Protein AF-A0A2N9IP25-F1 (afdb_monomer_lite)

Foldseek 3Di:
DDPPPPPPDQDWAWFAAQLCPNQRVQPDSDGHHDTDTRPPASVWRFDDWDHDPRHIDTDTDDPDDDD

Sequence (67 aa):
MSNEASSSSKRFAALWGNGDYGRLGLGSLDSQWKPAICSSFIDQSLRAISCGGAHTLFLTGPPNIFF

Structure (mmCIF, N/CA/C/O backbone):
data_AF-A0A2N9IP25-F1
#
_entry.id   AF-A0A2N9IP25-F1
#
loop_
_atom_site.group_PDB
_atom_site.id
_atom_site.type_symbol
_atom_site.label_atom_id
_atom_site.label_alt_id
_atom_site.label_comp_id
_atom_site.label_asym_id
_atom_site.label_entity_id
_atom_site.label_seq_id
_atom_site.pdbx_PDB_ins_code
_atom_site.Cartn_x
_atom_site.Cartn_y
_atom_site.Cartn_z
_atom_site.occupancy
_atom_site.B_iso_or_equiv
_atom_site.auth_seq_id
_atom_site.auth_comp_id
_atom_site.auth_asym_id
_atom_site.auth_atom_id
_atom_site.pdbx_PDB_model_num
ATOM 1 N N . MET A 1 1 ? -21.153 13.211 34.516 1.00 40.69 1 MET A N 1
ATOM 2 C CA . MET A 1 1 ? -21.108 12.750 33.113 1.00 40.69 1 MET A CA 1
ATOM 3 C C . MET A 1 1 ? -19.684 12.934 32.619 1.00 40.69 1 MET A C 1
ATOM 5 O O . MET A 1 1 ? -19.309 14.040 32.260 1.00 40.69 1 MET A O 1
ATOM 9 N N . SER A 1 2 ? -18.852 11.901 32.744 1.00 40.88 2 SER A N 1
ATOM 10 C CA . SER A 1 2 ? -17.470 11.918 32.260 1.00 40.88 2 SER A CA 1
ATOM 11 C C . SER A 1 2 ? -17.478 11.775 30.739 1.00 40.88 2 SER A C 1
ATOM 13 O O . SER A 1 2 ? -17.908 10.752 30.216 1.00 40.88 2 SER A O 1
ATOM 15 N N . ASN A 1 3 ? -17.039 12.821 30.034 1.00 50.38 3 ASN A N 1
ATOM 16 C CA . ASN A 1 3 ? -16.732 12.749 28.609 1.00 50.38 3 ASN A CA 1
ATOM 17 C C . ASN A 1 3 ? -15.525 11.825 28.429 1.00 50.38 3 ASN A C 1
ATOM 19 O O . ASN A 1 3 ? -14.384 12.248 28.610 1.00 50.38 3 ASN A O 1
ATOM 23 N N . GLU A 1 4 ? -15.769 10.570 28.065 1.00 51.78 4 GLU A N 1
ATOM 24 C CA . GLU A 1 4 ? -14.728 9.735 27.483 1.00 51.78 4 GLU A CA 1
ATOM 25 C C . GLU A 1 4 ? -14.494 10.213 26.052 1.00 51.78 4 GLU A C 1
ATOM 27 O O . GLU A 1 4 ? -15.140 9.776 25.099 1.00 51.78 4 GLU A O 1
ATOM 32 N N . ALA A 1 5 ? -13.570 11.160 25.893 1.00 55.38 5 ALA A N 1
ATOM 33 C CA . ALA A 1 5 ? -12.925 11.370 24.610 1.00 55.38 5 ALA A CA 1
ATOM 34 C C . ALA A 1 5 ? -12.165 10.077 24.290 1.00 55.38 5 ALA A C 1
ATOM 36 O O . ALA A 1 5 ? -11.037 9.882 24.742 1.00 55.38 5 ALA A O 1
ATOM 37 N N . SER A 1 6 ? -12.827 9.160 23.578 1.00 59.09 6 SER A N 1
ATOM 38 C CA . SER A 1 6 ? -12.215 7.953 23.036 1.00 59.09 6 SER A CA 1
ATOM 39 C C . SER A 1 6 ? -10.937 8.375 22.316 1.00 59.09 6 SER A C 1
ATOM 41 O O . SER A 1 6 ? -10.990 9.090 21.314 1.00 59.09 6 SER A O 1
ATOM 43 N N . SER A 1 7 ? -9.784 8.019 22.886 1.00 61.94 7 SER A N 1
ATOM 44 C CA . SER A 1 7 ? -8.476 8.304 22.303 1.00 61.94 7 SER A CA 1
ATOM 45 C C . SER A 1 7 ? -8.382 7.544 20.983 1.00 61.94 7 SER A C 1
ATOM 47 O O . SER A 1 7 ? -8.022 6.366 20.940 1.00 61.94 7 SER A O 1
ATOM 49 N N . SER A 1 8 ? -8.807 8.193 19.899 1.00 67.00 8 SER A N 1
ATOM 50 C CA . SER A 1 8 ? -8.751 7.635 18.557 1.00 67.00 8 SER A CA 1
ATOM 51 C C . SER A 1 8 ? -7.283 7.454 18.196 1.00 67.00 8 SER A C 1
ATOM 53 O O . SER A 1 8 ? -6.575 8.409 17.870 1.00 67.00 8 SER A O 1
ATOM 55 N N . SER A 1 9 ? -6.802 6.218 18.306 1.00 71.81 9 SER A N 1
ATOM 56 C CA . SER A 1 9 ? -5.464 5.859 17.857 1.00 71.81 9 SER A CA 1
ATOM 57 C C . SER A 1 9 ? -5.414 6.042 16.341 1.00 71.81 9 SER A C 1
ATOM 59 O O . SER A 1 9 ? -6.002 5.257 15.594 1.00 71.81 9 SER A O 1
ATOM 61 N N . LYS A 1 10 ? -4.732 7.095 15.875 1.00 75.06 10 LYS A N 1
ATOM 62 C CA . LYS A 1 10 ? -4.501 7.318 14.444 1.00 75.06 10 LYS A CA 1
ATOM 63 C C . LYS A 1 10 ? -3.632 6.188 13.900 1.00 75.06 10 LYS A C 1
ATOM 65 O O . LYS A 1 10 ? -2.540 5.932 14.402 1.00 75.06 10 LYS A O 1
ATOM 70 N N . ARG A 1 11 ? -4.127 5.511 12.867 1.00 84.44 11 ARG A N 1
ATOM 71 C CA . ARG A 1 11 ? -3.394 4.470 12.143 1.00 84.44 11 ARG A CA 1
ATOM 72 C C . ARG A 1 11 ? -2.707 5.095 10.937 1.00 84.44 11 ARG A C 1
ATOM 74 O O . ARG A 1 11 ? -3.293 5.937 10.266 1.00 84.44 11 ARG A O 1
ATOM 81 N N . PHE A 1 12 ? -1.485 4.664 10.660 1.00 87.06 12 PHE A N 1
ATOM 82 C CA . PHE A 1 12 ? -0.733 5.047 9.468 1.00 87.06 12 PHE A CA 1
ATOM 83 C C . PHE A 1 12 ? -0.345 3.790 8.689 1.00 87.06 12 PHE A C 1
ATOM 85 O O . PHE A 1 12 ? -0.226 2.713 9.275 1.00 87.06 12 PHE A O 1
ATOM 92 N N . ALA A 1 13 ? -0.130 3.927 7.381 1.00 90.06 13 ALA A N 1
ATOM 93 C CA . ALA A 1 13 ? 0.534 2.895 6.594 1.00 90.06 13 ALA A CA 1
ATOM 94 C C . ALA A 1 13 ? 1.780 3.468 5.931 1.00 90.06 13 ALA A C 1
ATOM 96 O O . ALA A 1 13 ? 1.790 4.616 5.482 1.00 90.06 13 ALA A O 1
ATOM 97 N N . ALA A 1 14 ? 2.811 2.637 5.857 1.00 92.56 14 ALA A N 1
ATOM 98 C CA . ALA A 1 14 ? 3.998 2.897 5.069 1.00 92.56 14 ALA A CA 1
ATOM 99 C C . ALA A 1 14 ? 4.101 1.833 3.976 1.00 92.56 14 ALA A C 1
ATOM 101 O O . ALA A 1 14 ? 3.854 0.658 4.250 1.00 92.56 14 ALA A O 1
ATOM 102 N N . LEU A 1 15 ? 4.454 2.238 2.758 1.00 92.81 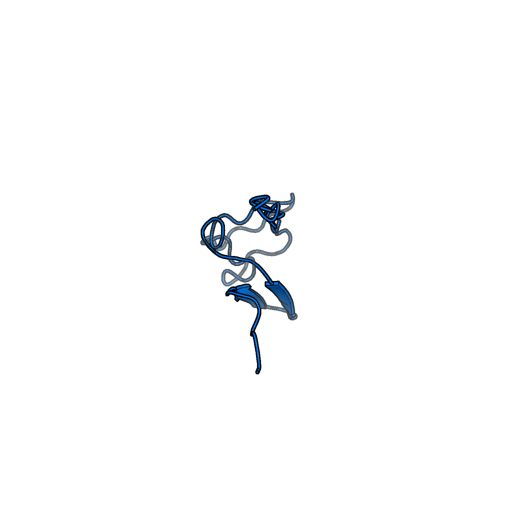15 LEU A N 1
ATOM 103 C CA . LEU A 1 15 ? 4.592 1.342 1.611 1.00 92.81 15 LEU A CA 1
ATOM 104 C C . LEU A 1 15 ? 6.004 1.420 1.044 1.00 92.81 15 LEU A C 1
ATOM 106 O O . LEU A 1 15 ? 6.646 2.469 1.074 1.00 92.81 15 LEU A O 1
ATOM 110 N N . TRP A 1 16 ? 6.488 0.281 0.565 1.00 94.62 16 TRP A N 1
ATOM 111 C CA . TRP A 1 16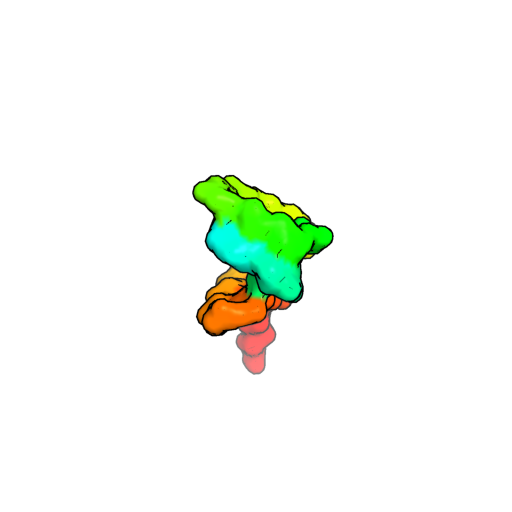 ? 7.794 0.114 -0.058 1.00 94.62 16 TRP A CA 1
ATOM 112 C C . TRP A 1 16 ? 7.755 -1.081 -1.020 1.00 94.62 16 TRP A C 1
ATOM 114 O O . TRP A 1 16 ? 6.863 -1.926 -0.945 1.00 94.62 16 TRP A O 1
ATOM 124 N N . GLY A 1 17 ? 8.734 -1.164 -1.915 1.00 93.62 17 GLY A N 1
ATOM 125 C CA . GLY A 1 17 ? 8.870 -2.178 -2.951 1.00 93.62 17 GLY A CA 1
ATOM 126 C C . GLY A 1 17 ? 8.758 -1.596 -4.360 1.00 93.62 17 GLY A C 1
ATOM 127 O O . GLY A 1 17 ? 9.033 -0.417 -4.595 1.00 93.62 17 GLY A O 1
ATOM 1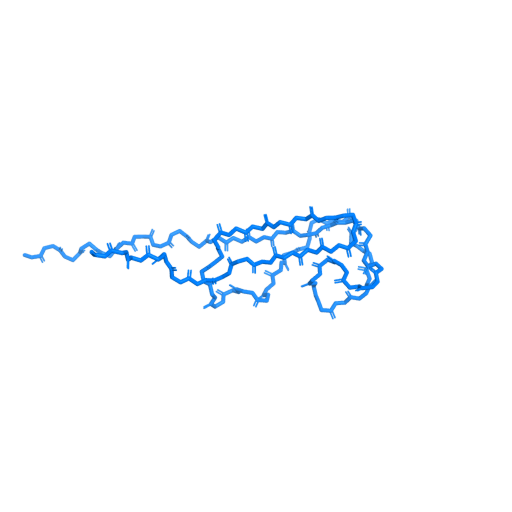28 N N . ASN A 1 18 ? 8.362 -2.455 -5.300 1.00 93.06 18 ASN A N 1
ATOM 129 C CA . ASN A 1 18 ? 8.182 -2.085 -6.699 1.00 93.06 18 ASN A CA 1
ATOM 130 C C . ASN A 1 18 ? 6.947 -1.171 -6.867 1.00 93.06 18 ASN A C 1
ATOM 132 O O . ASN A 1 18 ? 5.846 -1.545 -6.463 1.00 93.06 18 ASN A O 1
ATOM 136 N N . GLY A 1 19 ? 7.148 0.005 -7.466 1.00 92.12 19 GLY A N 1
ATOM 137 C CA . GLY A 1 19 ? 6.131 1.020 -7.762 1.00 92.12 19 GLY A CA 1
ATOM 138 C C . GLY A 1 19 ? 5.386 0.848 -9.085 1.00 92.12 19 GLY A C 1
ATOM 139 O O . GLY A 1 19 ? 4.384 1.532 -9.296 1.00 92.12 19 GLY A O 1
ATOM 140 N N . ASP A 1 20 ? 5.819 -0.076 -9.946 1.00 93.69 20 A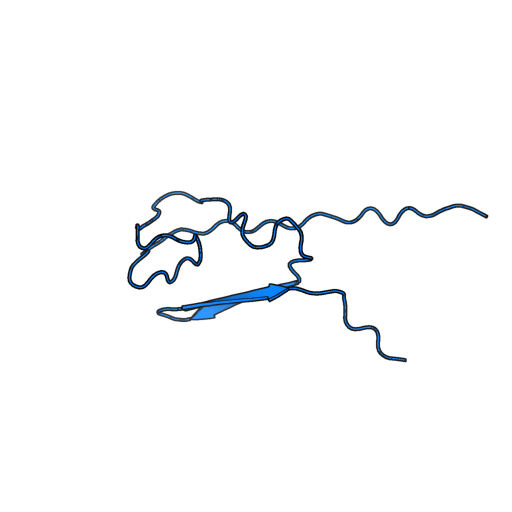SP A N 1
ATOM 141 C CA . ASP A 1 20 ? 5.280 -0.269 -11.292 1.00 93.69 20 ASP A CA 1
ATOM 142 C C . ASP A 1 20 ? 3.752 -0.371 -11.281 1.00 93.69 20 ASP A C 1
ATOM 144 O O . ASP A 1 20 ? 3.165 -1.089 -10.459 1.00 93.69 20 ASP A O 1
ATOM 148 N N . TYR A 1 21 ? 3.118 0.311 -12.236 1.00 91.06 21 TYR A N 1
ATOM 149 C CA . TYR A 1 21 ? 1.659 0.425 -12.368 1.00 91.06 21 TYR A CA 1
ATOM 150 C C . TYR A 1 21 ? 0.960 1.080 -11.163 1.00 91.06 21 TYR A C 1
ATOM 152 O O . TYR A 1 21 ? -0.250 0.943 -11.001 1.00 91.06 21 TYR A O 1
ATOM 160 N N . GLY A 1 22 ? 1.700 1.788 -10.306 1.00 89.75 22 GLY A N 1
ATOM 161 C CA . GLY A 1 22 ? 1.147 2.510 -9.160 1.00 89.75 22 GLY A CA 1
ATOM 162 C C . GLY A 1 22 ? 0.729 1.596 -8.011 1.00 89.75 22 GLY A C 1
ATOM 163 O O . GLY A 1 22 ? -0.045 2.006 -7.147 1.00 89.75 22 GLY A O 1
ATOM 164 N N . ARG A 1 23 ? 1.236 0.356 -7.969 1.00 91.94 23 ARG A N 1
ATOM 165 C CA . ARG A 1 23 ? 0.799 -0.675 -7.010 1.00 91.94 23 ARG A CA 1
ATOM 166 C C . ARG A 1 23 ? 1.061 -0.333 -5.542 1.00 91.94 23 ARG A C 1
ATOM 168 O O . ARG A 1 23 ? 0.461 -0.949 -4.666 1.00 91.94 23 ARG A O 1
ATOM 175 N N . LEU A 1 24 ? 1.931 0.641 -5.270 1.00 91.75 24 LEU A N 1
ATOM 176 C CA . LEU A 1 24 ? 2.174 1.163 -3.923 1.00 91.75 24 LEU A CA 1
ATOM 177 C C . LEU A 1 24 ? 1.084 2.136 -3.454 1.00 91.75 24 LEU A C 1
ATOM 179 O O . LEU A 1 24 ? 1.065 2.496 -2.286 1.00 91.75 24 LEU A O 1
ATOM 183 N N . GLY A 1 25 ? 0.196 2.609 -4.332 1.00 87.94 25 GLY A N 1
ATOM 184 C CA . GLY A 1 25 ? -0.889 3.511 -3.935 1.00 87.94 25 GLY A CA 1
ATOM 185 C C . GLY A 1 25 ? -0.415 4.852 -3.358 1.00 87.94 25 GLY A C 1
ATOM 186 O O . GLY A 1 25 ? -1.161 5.500 -2.634 1.00 87.94 25 GLY A O 1
ATOM 187 N N . LEU A 1 26 ? 0.818 5.276 -3.665 1.00 90.25 26 LEU A N 1
ATOM 188 C CA . LEU A 1 26 ? 1.406 6.542 -3.200 1.00 90.25 26 LEU A CA 1
ATOM 189 C C . LEU A 1 26 ? 1.125 7.721 -4.149 1.00 90.25 26 LEU A C 1
ATOM 191 O O . LEU A 1 26 ? 1.711 8.787 -3.998 1.00 90.25 26 LEU A O 1
ATOM 195 N N . GLY A 1 27 ? 0.278 7.524 -5.164 1.00 88.06 27 GLY A N 1
ATOM 196 C CA . GLY A 1 27 ? 0.052 8.515 -6.223 1.00 88.06 27 GLY A CA 1
ATOM 197 C C . GLY A 1 27 ? 1.231 8.680 -7.193 1.00 88.06 27 GLY A C 1
ATOM 198 O O . GLY A 1 27 ? 1.210 9.590 -8.014 1.00 88.06 27 GLY A O 1
ATOM 199 N N . SER A 1 28 ? 2.238 7.803 -7.116 1.00 87.88 28 SER A N 1
ATOM 200 C CA . SER A 1 28 ? 3.380 7.737 -8.033 1.00 87.88 28 SER A CA 1
ATOM 201 C C . SER A 1 28 ? 3.561 6.314 -8.579 1.00 87.88 28 SER A C 1
ATOM 203 O O . SER A 1 28 ? 3.090 5.342 -7.982 1.00 87.88 28 SER A O 1
ATOM 205 N N . LEU A 1 29 ? 4.245 6.212 -9.721 1.00 92.94 29 LEU A N 1
ATOM 206 C CA . LEU A 1 29 ? 4.723 4.965 -10.325 1.00 92.94 29 LEU A CA 1
ATOM 207 C C . LEU A 1 29 ? 6.148 4.601 -9.867 1.00 92.94 29 LEU A C 1
ATOM 209 O O . LEU A 1 29 ? 6.671 3.555 -10.244 1.00 92.94 29 LEU A O 1
ATOM 213 N N . ASP A 1 30 ? 6.787 5.456 -9.067 1.00 93.56 30 ASP A N 1
ATOM 214 C CA . ASP A 1 30 ? 8.160 5.260 -8.615 1.00 93.56 30 ASP A CA 1
ATOM 215 C C . ASP A 1 30 ? 8.260 4.130 -7.589 1.00 93.56 30 ASP A C 1
ATOM 217 O O . ASP A 1 30 ? 7.478 4.039 -6.637 1.00 93.56 30 ASP A O 1
ATOM 221 N N . SER A 1 31 ? 9.287 3.296 -7.742 1.00 94.38 31 SER A N 1
ATOM 222 C CA . SER A 1 31 ? 9.645 2.310 -6.723 1.00 94.38 31 SER A CA 1
ATOM 223 C C . SER A 1 31 ? 10.165 2.995 -5.460 1.00 94.38 31 SER A C 1
ATOM 225 O O . SER A 1 31 ? 10.958 3.934 -5.524 1.00 94.38 31 SER A O 1
ATOM 227 N N . GLN A 1 32 ? 9.754 2.489 -4.299 1.00 95.88 32 GLN A N 1
ATOM 228 C CA . GLN A 1 32 ? 10.161 3.013 -2.997 1.00 95.88 32 GLN A CA 1
ATOM 229 C C . GLN A 1 32 ? 10.952 1.952 -2.245 1.00 95.88 32 GLN A C 1
ATOM 231 O O . GLN A 1 32 ? 10.395 0.987 -1.744 1.00 95.88 32 GLN A O 1
ATOM 236 N N . TRP A 1 33 ? 12.265 2.123 -2.123 1.00 94.81 33 TRP A N 1
ATOM 237 C CA . TRP A 1 33 ? 13.123 1.153 -1.421 1.00 94.81 33 TRP A CA 1
ATOM 238 C C . TRP A 1 33 ? 13.240 1.411 0.081 1.00 94.81 33 TRP A C 1
ATOM 240 O O . TRP A 1 33 ? 13.932 0.691 0.797 1.00 94.81 33 TRP A O 1
ATOM 250 N N . LYS A 1 34 ? 12.561 2.450 0.564 1.00 95.44 34 LYS A N 1
ATOM 251 C CA . LYS A 1 34 ? 12.420 2.780 1.978 1.00 95.44 34 LYS A CA 1
ATOM 252 C C . LYS A 1 34 ? 10.933 2.956 2.283 1.00 95.44 34 LYS A C 1
ATOM 254 O O . LYS A 1 34 ? 10.199 3.366 1.386 1.00 95.44 34 LYS A O 1
ATOM 259 N N . PRO A 1 35 ? 10.487 2.673 3.518 1.00 94.31 35 PRO A N 1
ATOM 260 C CA . PRO A 1 35 ? 9.104 2.906 3.907 1.00 94.31 35 PRO A CA 1
ATOM 261 C C . PRO A 1 35 ? 8.709 4.368 3.669 1.00 94.31 35 PRO A C 1
ATOM 263 O O . PRO A 1 35 ? 9.292 5.274 4.263 1.00 94.31 35 PRO A O 1
ATOM 266 N N . ALA A 1 36 ? 7.720 4.587 2.808 1.00 93.81 36 ALA A N 1
ATOM 267 C CA . ALA A 1 36 ? 7.143 5.896 2.535 1.00 93.81 36 ALA A CA 1
ATOM 268 C C . ALA A 1 36 ? 5.739 5.967 3.139 1.00 93.81 36 ALA A C 1
ATOM 270 O O . ALA A 1 36 ? 4.918 5.077 2.912 1.00 93.81 36 ALA A O 1
ATOM 271 N N . ILE A 1 37 ? 5.461 7.010 3.923 1.00 91.19 37 ILE A N 1
ATOM 272 C CA . ILE A 1 37 ? 4.147 7.197 4.546 1.00 91.19 37 ILE A CA 1
ATOM 273 C C . ILE A 1 37 ? 3.111 7.503 3.466 1.00 91.19 37 ILE A C 1
ATOM 275 O O . ILE A 1 37 ? 3.281 8.436 2.683 1.00 91.19 37 ILE A O 1
ATOM 279 N N . CYS A 1 38 ? 2.017 6.745 3.456 1.00 89.50 38 CYS A N 1
ATOM 280 C CA . CYS A 1 38 ? 0.871 7.059 2.618 1.00 89.50 38 CYS A CA 1
ATOM 281 C C . CYS A 1 38 ? -0.026 8.072 3.328 1.00 89.50 38 CYS A C 1
ATOM 283 O O . CYS A 1 38 ? -0.563 7.811 4.406 1.00 89.50 38 CYS A O 1
ATOM 285 N N . SER A 1 39 ? -0.181 9.236 2.705 1.00 85.75 39 SER A N 1
ATOM 286 C CA . SER A 1 39 ? -1.044 10.321 3.171 1.00 85.75 39 SER A CA 1
ATOM 287 C C . SER A 1 39 ? -2.472 10.237 2.623 1.00 85.75 39 SER A C 1
ATOM 289 O O . SER A 1 39 ? -3.327 10.999 3.063 1.00 85.75 39 SER A O 1
ATOM 291 N N . SER A 1 40 ? -2.766 9.303 1.709 1.00 82.75 40 SER A N 1
ATOM 292 C CA . SER A 1 40 ? -4.046 9.235 0.984 1.00 82.75 40 SER A CA 1
ATOM 293 C C . SER A 1 40 ? -5.275 8.988 1.866 1.00 82.75 40 SER A C 1
ATOM 295 O O . SER A 1 40 ? -6.393 9.239 1.431 1.00 82.75 40 SER A O 1
ATOM 297 N N . PHE A 1 41 ? -5.089 8.509 3.096 1.00 82.19 41 PHE A N 1
ATOM 298 C CA . PHE A 1 41 ? -6.162 8.248 4.060 1.00 82.19 41 PHE A CA 1
ATOM 299 C C . PHE A 1 41 ? -5.904 8.927 5.410 1.00 82.19 41 PHE A C 1
ATOM 301 O O . PHE A 1 41 ? -6.425 8.477 6.424 1.00 82.19 41 PHE A O 1
ATOM 308 N N . ILE A 1 42 ? -5.117 10.009 5.457 1.00 76.94 42 ILE A N 1
ATOM 309 C CA . ILE A 1 42 ? -4.829 10.715 6.720 1.00 76.94 42 ILE A CA 1
ATOM 310 C C . ILE A 1 42 ? -6.094 11.285 7.387 1.00 76.94 42 ILE A C 1
ATOM 312 O O . ILE A 1 42 ? -6.174 11.334 8.615 1.00 76.94 42 ILE A O 1
ATOM 316 N N . ASP A 1 43 ? -7.096 11.628 6.571 1.00 79.69 43 ASP A N 1
ATOM 317 C CA . ASP A 1 43 ? -8.408 12.126 7.000 1.00 79.69 43 ASP A CA 1
ATOM 318 C C . ASP A 1 43 ? -9.461 11.011 7.141 1.00 79.69 43 ASP A C 1
ATOM 320 O O . ASP A 1 43 ? -10.619 11.275 7.467 1.00 79.69 43 ASP A O 1
ATOM 324 N N . GLN A 1 44 ? -9.087 9.751 6.898 1.00 82.81 44 GLN A N 1
ATOM 325 C CA . GLN A 1 44 ? -9.983 8.597 6.965 1.00 82.81 44 GLN A CA 1
ATOM 326 C C . GLN A 1 44 ? -9.509 7.580 8.012 1.00 82.81 44 GLN A C 1
ATOM 328 O O . GLN A 1 44 ? -8.325 7.444 8.309 1.00 82.81 44 GLN A O 1
ATOM 333 N N . SER A 1 45 ? -10.439 6.812 8.585 1.00 85.31 45 SER A N 1
ATOM 334 C CA . SER A 1 45 ? -10.068 5.732 9.505 1.00 85.31 45 SER A CA 1
ATOM 335 C C . SER A 1 45 ? -9.605 4.508 8.715 1.00 85.31 45 SER A C 1
ATOM 337 O O . SER A 1 45 ? -10.425 3.782 8.149 1.00 85.31 45 SER A O 1
ATOM 339 N N . LEU A 1 46 ? -8.289 4.286 8.646 1.00 87.31 46 LEU A N 1
ATOM 340 C CA . LEU A 1 46 ? -7.714 3.095 8.023 1.00 87.31 46 LEU A CA 1
ATOM 341 C C . LEU A 1 46 ? -8.008 1.845 8.868 1.00 87.31 46 LEU A C 1
ATOM 343 O O . LEU A 1 46 ? -7.496 1.680 9.979 1.00 87.31 46 LEU A O 1
ATOM 347 N N . ARG A 1 47 ? -8.789 0.912 8.325 1.00 87.75 47 ARG A N 1
ATOM 348 C CA . ARG A 1 47 ? -9.218 -0.298 9.036 1.00 87.75 47 ARG A CA 1
ATOM 349 C C . ARG A 1 47 ? -8.362 -1.513 8.708 1.00 87.75 47 ARG A C 1
ATOM 351 O O . ARG A 1 47 ? -7.993 -2.246 9.626 1.00 87.75 47 ARG A O 1
ATOM 358 N N . ALA A 1 48 ? -8.069 -1.720 7.428 1.00 89.00 48 ALA A N 1
ATOM 359 C CA . ALA A 1 48 ? -7.306 -2.864 6.944 1.00 89.00 48 ALA A CA 1
ATOM 360 C C . ALA A 1 48 ? -6.568 -2.537 5.641 1.00 89.00 48 ALA A C 1
ATOM 362 O O . ALA A 1 48 ? -6.952 -1.623 4.910 1.00 89.00 48 ALA A O 1
ATOM 363 N N . ILE A 1 49 ? -5.527 -3.317 5.361 1.00 90.81 49 ILE A N 1
ATOM 364 C CA . ILE A 1 49 ? -4.759 -3.280 4.116 1.00 90.81 49 ILE A CA 1
ATOM 365 C C . ILE A 1 49 ? -4.699 -4.710 3.584 1.00 90.81 49 ILE A C 1
ATOM 367 O O . ILE A 1 49 ? -4.502 -5.646 4.360 1.00 90.81 49 ILE A O 1
ATOM 371 N N . SER A 1 50 ? -4.864 -4.883 2.278 1.00 92.69 50 SER A N 1
ATOM 372 C CA . SER A 1 50 ? -4.633 -6.155 1.595 1.00 92.69 50 SER A CA 1
ATOM 373 C C . SER A 1 50 ? -3.707 -5.936 0.407 1.00 92.69 50 SER A C 1
ATOM 375 O O . SER A 1 50 ? -3.885 -4.980 -0.348 1.00 92.69 50 SER A O 1
ATOM 377 N N . CYS A 1 51 ? -2.722 -6.816 0.247 1.00 90.50 51 CYS A N 1
ATOM 378 C CA . CYS A 1 51 ? -1.736 -6.740 -0.822 1.00 90.50 51 CYS A CA 1
ATOM 379 C C . CYS A 1 51 ? -1.771 -8.036 -1.637 1.00 90.50 51 CYS A C 1
ATOM 381 O O . CYS A 1 51 ? -1.666 -9.127 -1.076 1.00 90.50 51 CYS A O 1
ATOM 383 N N . GLY A 1 52 ? -1.893 -7.906 -2.955 1.00 87.44 52 GLY A N 1
ATOM 384 C CA . GLY A 1 52 ? -1.692 -8.987 -3.917 1.00 87.44 52 GLY A CA 1
ATOM 385 C C . GLY A 1 52 ? -0.372 -8.821 -4.670 1.00 87.44 52 GLY A C 1
ATOM 386 O O . GLY A 1 52 ? 0.394 -7.895 -4.416 1.00 87.44 52 GLY A O 1
ATOM 387 N N . GLY A 1 53 ? -0.107 -9.689 -5.652 1.00 85.94 53 GLY A N 1
ATOM 388 C CA . GLY A 1 53 ? 1.159 -9.650 -6.402 1.00 85.94 53 GLY A CA 1
ATOM 389 C C . GLY A 1 53 ? 1.432 -8.325 -7.137 1.00 85.94 53 GLY A C 1
ATOM 390 O O . GLY A 1 53 ? 2.586 -7.936 -7.315 1.00 85.94 53 GLY A O 1
ATOM 391 N N . ALA A 1 54 ? 0.381 -7.610 -7.550 1.00 89.06 54 ALA A N 1
ATOM 392 C CA . ALA A 1 54 ? 0.500 -6.360 -8.305 1.00 89.06 54 ALA A CA 1
ATOM 393 C C . ALA A 1 54 ? -0.503 -5.271 -7.883 1.00 89.06 54 ALA A C 1
ATOM 395 O O . ALA A 1 54 ? -0.731 -4.334 -8.640 1.00 89.06 54 ALA A O 1
ATOM 396 N N . HIS A 1 55 ? -1.120 -5.381 -6.704 1.00 86.88 55 HIS A N 1
ATOM 397 C CA . HIS A 1 55 ? -2.106 -4.403 -6.237 1.00 86.88 55 HIS A CA 1
ATOM 398 C C . HIS A 1 55 ? -2.108 -4.271 -4.714 1.00 86.88 55 HIS A C 1
ATOM 400 O O . HIS A 1 55 ? -1.839 -5.238 -4.001 1.00 86.88 55 HIS A O 1
ATOM 406 N N . THR A 1 56 ? -2.487 -3.087 -4.240 1.00 91.19 56 THR A N 1
ATOM 407 C CA . THR A 1 56 ? -2.706 -2.789 -2.822 1.00 91.19 56 THR A CA 1
ATOM 408 C C . THR A 1 56 ? -4.097 -2.190 -2.650 1.00 91.19 56 THR A C 1
ATOM 410 O O . THR A 1 56 ? -4.474 -1.282 -3.389 1.00 91.19 56 THR A O 1
ATOM 413 N N . LEU A 1 57 ? -4.861 -2.694 -1.683 1.00 91.12 57 LEU A N 1
ATOM 414 C CA . LEU A 1 57 ? -6.187 -2.196 -1.322 1.00 91.12 57 LEU A CA 1
ATOM 415 C C . LEU A 1 57 ? -6.176 -1.664 0.108 1.00 91.12 57 LEU A C 1
ATOM 417 O O . LEU A 1 57 ? -5.653 -2.311 1.018 1.00 91.12 57 LEU A O 1
ATOM 421 N N . PHE A 1 58 ? -6.828 -0.523 0.307 1.00 90.81 58 PHE A N 1
ATOM 422 C CA . PHE A 1 58 ? -7.030 0.093 1.614 1.00 90.81 58 PHE A CA 1
ATOM 423 C C . PHE A 1 58 ? -8.519 0.072 1.943 1.00 90.81 58 PHE A C 1
ATOM 425 O O . PHE A 1 58 ? -9.337 0.571 1.172 1.00 90.81 58 PHE A O 1
ATOM 432 N N . LEU A 1 59 ? -8.875 -0.499 3.091 1.00 90.25 59 LEU A N 1
ATOM 433 C CA . LEU A 1 59 ? -10.227 -0.417 3.626 1.00 90.25 59 LEU A CA 1
ATOM 434 C C . LEU A 1 59 ? -10.288 0.757 4.596 1.00 90.25 59 LEU A C 1
ATOM 436 O O . LEU A 1 59 ? -9.695 0.697 5.678 1.00 90.25 59 LEU A O 1
ATOM 440 N N . THR A 1 60 ? -11.020 1.799 4.218 1.00 88.94 60 THR A N 1
ATOM 441 C CA . THR A 1 60 ? -11.258 2.979 5.046 1.00 88.94 60 THR A CA 1
ATOM 442 C C . THR A 1 60 ? -12.732 3.094 5.418 1.00 88.94 60 THR A C 1
ATOM 444 O O . THR A 1 60 ? -13.613 2.657 4.679 1.00 88.94 60 THR A O 1
ATOM 447 N N . GLY A 1 61 ? -13.010 3.649 6.595 1.00 84.31 61 GLY A N 1
ATOM 448 C CA . GLY A 1 61 ? -14.374 3.927 7.036 1.00 84.31 61 GLY A CA 1
ATOM 449 C C . GLY A 1 61 ? -14.577 3.736 8.536 1.00 84.31 61 GLY A C 1
ATOM 450 O O . GLY A 1 61 ? -13.717 3.164 9.214 1.00 84.31 61 GLY A O 1
ATOM 451 N N . PRO A 1 62 ? -15.706 4.225 9.075 1.00 78.31 62 PRO A N 1
ATOM 452 C CA . PRO A 1 62 ? -16.066 3.977 10.463 1.00 78.31 62 PRO A CA 1
ATOM 453 C C . PRO A 1 62 ? -16.200 2.466 10.726 1.00 78.31 62 PRO A C 1
ATOM 455 O O . PRO A 1 62 ? -16.472 1.693 9.802 1.00 78.31 62 PRO A O 1
ATOM 458 N N . PRO A 1 63 ? -16.014 2.006 11.977 1.00 70.88 63 PRO A N 1
ATOM 459 C CA . PRO A 1 63 ? -16.353 0.634 12.325 1.00 70.88 63 PRO A CA 1
ATOM 460 C C . PRO A 1 63 ? -17.830 0.394 11.994 1.00 70.88 63 PRO A C 1
ATOM 462 O O . PRO A 1 63 ? -18.688 1.179 12.386 1.00 70.88 63 PRO A O 1
ATOM 465 N N . ASN A 1 64 ? -18.121 -0.680 11.257 1.00 71.44 64 ASN A N 1
ATOM 466 C CA . ASN A 1 64 ? -19.501 -1.077 10.992 1.00 71.44 64 ASN A CA 1
ATOM 467 C C . ASN A 1 64 ? -20.162 -1.412 12.336 1.00 71.44 64 ASN A C 1
ATOM 469 O O . ASN A 1 64 ? -19.797 -2.407 12.964 1.00 71.44 64 ASN A O 1
ATOM 473 N N . ILE A 1 65 ? -21.088 -0.564 12.780 1.00 70.25 65 ILE A N 1
ATOM 474 C CA . ILE A 1 65 ? -21.923 -0.797 13.957 1.00 70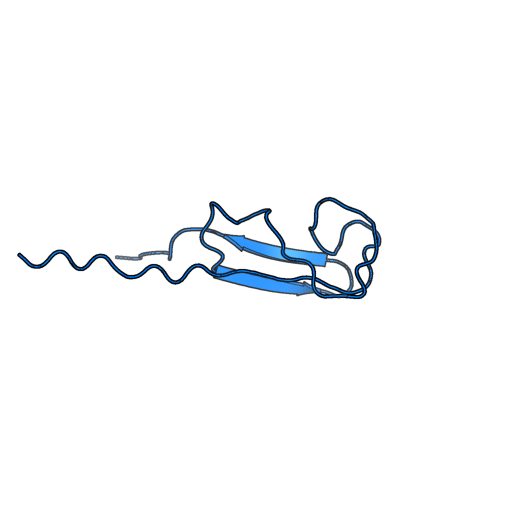.25 65 ILE A CA 1
ATOM 475 C C . ILE A 1 65 ? -23.194 -1.472 13.443 1.00 70.25 65 ILE A C 1
ATOM 477 O O . ILE A 1 65 ? -23.950 -0.867 12.687 1.00 70.25 65 ILE A O 1
ATOM 481 N N . PHE A 1 66 ? -23.394 -2.733 13.812 1.00 73.38 66 PHE A N 1
ATOM 482 C CA . PHE A 1 66 ? -24.643 -3.451 13.575 1.00 73.38 66 PHE A CA 1
ATOM 483 C C . PHE A 1 66 ? -25.435 -3.469 14.891 1.00 73.38 66 PHE A C 1
ATOM 485 O O . PHE A 1 66 ? -24.838 -3.707 15.943 1.00 73.38 66 PHE A O 1
ATOM 492 N N . PHE A 1 67 ? -26.737 -3.186 14.818 1.00 66.00 67 PHE A N 1
ATOM 493 C CA . PHE A 1 67 ? -27.698 -3.289 15.922 1.00 66.00 67 PHE A CA 1
ATOM 494 C C . PHE A 1 67 ? -28.641 -4.464 15.677 1.00 66.00 67 PHE A C 1
ATOM 496 O O . PHE A 1 67 ? -28.934 -4.721 14.485 1.00 66.00 67 PHE A O 1
#

pLDDT: mean 83.17, std 13.23, range [40.69, 95.88]

InterPro domains:
  IPR000408 Regulator of chromosome condensation, RCC1 [PF00415] (16-59)
  IPR000408 Regulator of chromosome condensation, RCC1 [PS50012] (11-62)
  IPR009091 Regulator of chromosome condensation 1/beta-lactamase-inhibitor protein II [G3DSA:2.130.10.30] (5-66)
  IPR009091 Regulator of chromosome condensation 1/beta-lactamase-inhibitor protein II [SSF50985] (15-61)

Organism: Fagus sylvatica (NCBI:txid28930)

Secondary structure (DSSP, 8-state):
-------------EEEE--GGGTT-SSS---EEEEEE--TTTTS-EEEEEE-SS-EEEEE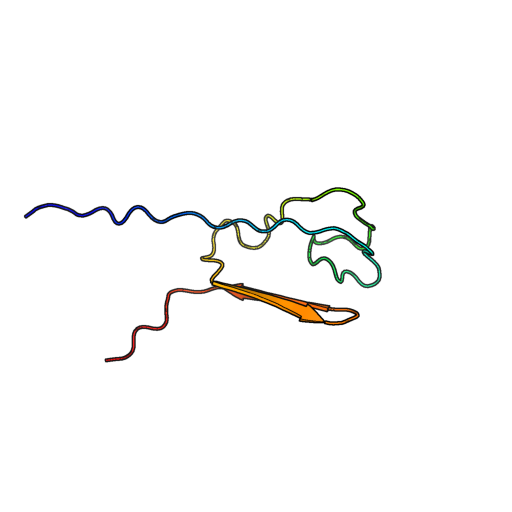SS-----

Radius of gyration: 15.22 Å; chains: 1; bounding box: 41×22×46 Å